Protein AF-A0A6G0ZLE0-F1 (afdb_monomer_lite)

Radius of gyration: 24.3 Å; chains: 1; bounding box: 50×51×72 Å

Foldseek 3Di:
DDPPPPPPPDPVVVVVVVVVVVLVVQLVVLVVVLVVCCVPVNPVPCDPVSVCSNCVSVCCVVQNDCVRVPCVVVPCCVVVLVVQDPDPPPSVCSVVVD

Organism: Aphis craccivora (NCBI:txid307492)

Structure (mmCIF, N/CA/C/O backbone):
data_AF-A0A6G0ZLE0-F1
#
_entry.id   AF-A0A6G0ZLE0-F1
#
loop_
_atom_site.group_PDB
_atom_site.id
_atom_site.type_symbol
_atom_site.label_atom_id
_atom_site.label_alt_id
_atom_site.label_comp_id
_atom_site.label_asym_id
_atom_site.label_entity_id
_atom_site.label_seq_id
_atom_site.pdbx_PDB_ins_code
_atom_site.Cartn_x
_atom_site.Cartn_y
_atom_site.Cartn_z
_atom_site.occupancy
_atom_site.B_iso_or_equiv
_atom_site.auth_seq_id
_atom_site.auth_comp_id
_atom_site.auth_asym_id
_atom_site.auth_atom_id
_atom_site.pdbx_PDB_model_num
ATOM 1 N N . MET A 1 1 ? 25.890 34.141 -44.422 1.00 38.00 1 MET A N 1
ATOM 2 C CA . MET A 1 1 ? 25.886 34.136 -42.943 1.00 38.00 1 MET A CA 1
ATOM 3 C C . MET A 1 1 ? 24.625 33.412 -42.491 1.00 38.00 1 MET A C 1
ATOM 5 O O . MET A 1 1 ? 23.539 33.974 -42.566 1.00 38.00 1 MET A O 1
ATOM 9 N N . ILE A 1 2 ? 24.747 32.115 -42.207 1.00 33.38 2 ILE A N 1
ATOM 10 C CA . ILE A 1 2 ? 23.616 31.214 -41.949 1.00 33.38 2 ILE A CA 1
ATOM 11 C C . ILE A 1 2 ? 23.009 31.587 -40.592 1.00 33.38 2 ILE A C 1
ATOM 13 O O . ILE A 1 2 ? 23.664 31.449 -39.563 1.00 33.38 2 ILE A O 1
ATOM 17 N N . LYS A 1 3 ? 21.767 32.083 -40.591 1.00 43.00 3 LYS A N 1
ATOM 18 C CA . LYS A 1 3 ? 20.951 32.171 -39.376 1.00 43.00 3 LYS A CA 1
ATOM 19 C C . LYS A 1 3 ? 20.511 30.754 -39.029 1.00 43.00 3 LYS A C 1
ATOM 21 O O . LYS A 1 3 ? 19.545 30.256 -39.596 1.00 43.00 3 LYS A O 1
ATOM 26 N N . ILE A 1 4 ? 21.232 30.112 -38.119 1.00 47.66 4 ILE A N 1
ATOM 27 C CA . ILE A 1 4 ? 20.731 28.923 -37.437 1.00 47.66 4 ILE A CA 1
ATOM 28 C C . ILE A 1 4 ? 19.589 29.417 -36.544 1.00 47.66 4 ILE A C 1
ATOM 30 O O . ILE A 1 4 ? 19.820 30.028 -35.502 1.00 47.66 4 ILE A O 1
ATOM 34 N N . LYS A 1 5 ? 18.345 29.234 -36.995 1.00 48.81 5 LYS A N 1
ATOM 35 C CA . LYS A 1 5 ? 17.209 29.193 -36.076 1.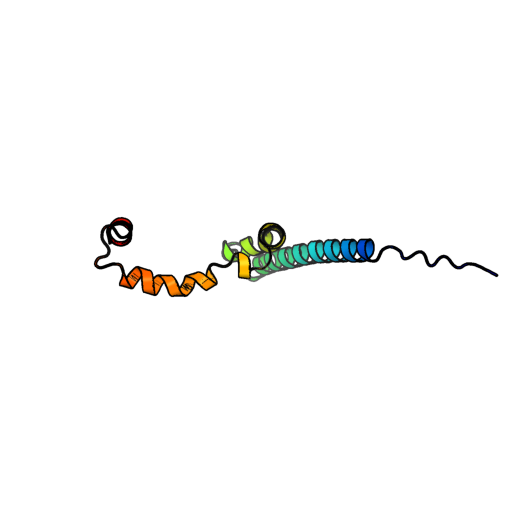00 48.81 5 LYS A CA 1
ATOM 36 C C . LYS A 1 5 ? 17.409 27.923 -35.260 1.00 48.81 5 LYS A C 1
ATOM 38 O O . LYS A 1 5 ? 17.203 26.826 -35.765 1.00 48.81 5 LYS A O 1
ATOM 43 N N . ASN A 1 6 ? 17.909 28.085 -34.040 1.00 48.19 6 ASN A N 1
ATOM 44 C CA . ASN A 1 6 ? 17.802 27.059 -33.018 1.00 48.19 6 ASN A CA 1
ATOM 45 C C . ASN A 1 6 ? 16.311 26.898 -32.735 1.00 48.19 6 ASN A C 1
ATOM 47 O O . ASN A 1 6 ? 15.745 27.634 -31.927 1.00 48.19 6 ASN A O 1
ATOM 51 N N . ASP A 1 7 ? 15.676 25.984 -33.463 1.00 50.69 7 ASP A N 1
ATOM 52 C CA . ASP A 1 7 ? 14.371 25.465 -33.104 1.00 50.69 7 ASP A CA 1
ATOM 53 C C . ASP A 1 7 ? 14.561 24.721 -31.785 1.00 50.69 7 ASP A C 1
ATOM 55 O O . ASP A 1 7 ? 14.987 23.567 -31.723 1.00 50.69 7 ASP A O 1
ATOM 59 N N . ILE A 1 8 ? 14.299 25.448 -30.704 1.00 51.53 8 ILE A N 1
ATOM 60 C CA . ILE A 1 8 ? 13.939 24.884 -29.418 1.00 51.53 8 ILE A CA 1
ATOM 61 C C . ILE A 1 8 ? 12.707 24.027 -29.724 1.00 51.53 8 ILE A C 1
ATOM 63 O O . ILE A 1 8 ? 11.588 24.531 -29.797 1.00 51.53 8 ILE A O 1
ATOM 67 N N . LEU A 1 9 ? 12.913 22.733 -29.973 1.00 55.84 9 LEU A N 1
ATOM 68 C CA . LEU A 1 9 ? 11.899 21.722 -29.704 1.00 55.84 9 LEU A CA 1
ATOM 69 C C . LEU A 1 9 ? 11.483 21.972 -28.256 1.00 55.84 9 LEU A C 1
ATOM 71 O O . LEU A 1 9 ? 12.254 21.705 -27.337 1.00 55.84 9 LEU A O 1
ATOM 75 N N . SER A 1 10 ? 10.342 22.654 -28.118 1.00 59.72 10 SER A N 1
ATOM 76 C CA . SER A 1 10 ? 9.873 23.304 -26.900 1.00 59.72 10 SER A CA 1
ATOM 77 C C . SER A 1 10 ? 10.118 22.405 -25.696 1.00 59.72 10 SER A C 1
ATOM 79 O O . SER A 1 10 ? 9.666 21.258 -25.680 1.00 59.72 10 SER A O 1
ATOM 81 N N . THR A 1 11 ? 10.849 22.912 -24.706 1.00 66.38 11 THR A N 1
ATOM 82 C CA . THR A 1 11 ? 11.128 22.231 -23.434 1.00 66.38 11 THR A CA 1
ATOM 83 C C . THR A 1 11 ? 9.866 21.623 -22.825 1.00 66.38 11 THR A C 1
ATOM 85 O O . THR A 1 11 ? 9.922 20.538 -22.255 1.00 66.38 11 THR A O 1
ATOM 88 N N . ASP A 1 12 ? 8.718 22.258 -23.049 1.00 73.38 12 ASP A N 1
ATOM 89 C CA . ASP A 1 12 ? 7.404 21.827 -22.575 1.00 73.38 12 ASP A CA 1
ATOM 90 C C . ASP A 1 12 ? 6.957 20.495 -23.199 1.00 73.38 12 ASP A C 1
ATOM 92 O O . ASP A 1 12 ? 6.397 19.642 -22.517 1.00 73.38 12 ASP A O 1
ATOM 96 N N . CYS A 1 13 ? 7.263 20.263 -24.479 1.00 72.50 13 CYS A N 1
ATOM 97 C CA . CYS A 1 13 ? 6.924 19.017 -25.171 1.00 72.50 13 CYS A CA 1
ATOM 98 C C . CYS A 1 13 ? 7.749 17.837 -24.630 1.00 72.50 13 CYS A C 1
ATOM 100 O O . CYS A 1 13 ? 7.224 16.743 -24.416 1.00 72.50 13 CYS A O 1
ATOM 102 N N . LEU A 1 14 ? 9.036 18.068 -24.346 1.00 75.31 14 LEU A N 1
ATOM 103 C CA . LEU A 1 14 ? 9.913 17.067 -23.728 1.00 75.31 14 LEU A CA 1
ATOM 104 C C . LEU A 1 14 ? 9.498 16.759 -22.282 1.00 75.31 14 LEU A C 1
ATOM 106 O O . LEU A 1 14 ? 9.506 15.592 -21.884 1.00 75.31 14 LEU A O 1
ATOM 110 N N . ILE A 1 15 ? 9.092 17.774 -21.513 1.00 78.44 15 ILE A N 1
ATOM 111 C CA . ILE A 1 15 ? 8.557 17.601 -20.153 1.00 78.44 15 ILE A CA 1
ATOM 112 C C . ILE A 1 15 ? 7.274 16.765 -20.195 1.00 78.44 15 ILE A C 1
ATOM 114 O O . ILE A 1 15 ? 7.180 15.758 -19.494 1.00 78.44 15 ILE A O 1
ATOM 118 N N . GLN A 1 16 ? 6.342 17.097 -21.089 1.00 79.00 16 GLN A N 1
ATOM 119 C CA . GLN A 1 16 ? 5.079 16.374 -21.230 1.00 79.00 16 GLN A CA 1
ATOM 120 C C . GLN A 1 16 ? 5.290 14.903 -21.626 1.00 79.00 16 GLN A C 1
ATOM 122 O O . GLN A 1 16 ? 4.655 14.012 -21.062 1.00 79.00 16 GLN A O 1
ATOM 127 N N . TYR A 1 17 ? 6.220 14.618 -22.545 1.00 81.25 17 TYR A N 1
ATOM 128 C CA . TYR A 1 17 ? 6.599 13.240 -22.886 1.00 81.25 17 TYR A CA 1
ATOM 129 C C . TYR A 1 17 ? 7.191 12.482 -21.695 1.00 81.25 17 TYR A C 1
ATOM 131 O O . TYR A 1 17 ? 6.917 11.292 -21.515 1.00 81.25 17 TYR A O 1
ATOM 139 N N . THR A 1 18 ? 7.990 13.168 -20.880 1.00 81.94 18 THR A N 1
ATOM 140 C CA . THR A 1 18 ? 8.633 12.581 -19.701 1.00 81.94 18 THR A CA 1
ATOM 141 C C . THR A 1 18 ? 7.598 12.224 -18.635 1.00 81.94 18 THR A C 1
ATOM 143 O O . THR A 1 18 ? 7.621 11.107 -18.120 1.00 81.94 18 THR A O 1
ATOM 146 N N . GLU A 1 19 ? 6.638 13.108 -18.358 1.00 83.44 19 GLU A N 1
ATOM 147 C CA . GLU A 1 19 ? 5.532 12.830 -17.430 1.00 83.44 19 GLU A CA 1
ATOM 148 C C . GLU A 1 19 ? 4.683 11.642 -17.898 1.00 83.44 19 GLU A C 1
ATOM 150 O O . GLU A 1 19 ? 4.395 10.726 -17.124 1.00 83.44 19 GLU A O 1
ATOM 155 N N . LEU A 1 20 ? 4.343 11.597 -19.190 1.00 83.44 20 LEU A N 1
ATOM 156 C CA . LEU A 1 20 ? 3.548 10.512 -19.769 1.00 83.44 20 LEU A CA 1
ATOM 157 C C . LEU A 1 20 ? 4.278 9.162 -19.694 1.00 83.44 20 LEU A C 1
ATOM 159 O O . LEU A 1 20 ? 3.667 8.134 -19.383 1.00 83.44 20 LEU A O 1
ATOM 163 N N . TYR A 1 21 ? 5.593 9.168 -19.930 1.00 85.38 21 TYR A N 1
ATOM 164 C CA . TYR A 1 21 ? 6.446 7.989 -19.802 1.00 85.38 21 TYR A CA 1
ATOM 165 C C . TYR A 1 21 ? 6.525 7.499 -18.352 1.00 85.38 21 TYR A C 1
ATOM 167 O O . TYR A 1 21 ? 6.326 6.308 -18.096 1.00 85.38 21 TYR A O 1
ATOM 175 N N . ILE A 1 22 ? 6.757 8.409 -17.401 1.00 84.69 22 ILE A N 1
ATOM 176 C CA . ILE A 1 22 ? 6.828 8.091 -15.970 1.00 84.69 22 ILE A CA 1
ATOM 177 C C . ILE A 1 22 ? 5.502 7.493 -15.487 1.00 84.69 22 ILE A C 1
ATOM 179 O O . ILE A 1 22 ? 5.511 6.449 -14.833 1.00 84.69 22 ILE A O 1
ATOM 183 N N . ASN A 1 23 ? 4.368 8.083 -15.866 1.00 85.06 23 ASN A N 1
ATOM 184 C CA . ASN A 1 23 ? 3.042 7.593 -15.486 1.00 85.06 23 ASN A CA 1
ATOM 185 C C . ASN A 1 23 ? 2.775 6.174 -16.011 1.00 85.06 23 ASN A C 1
ATOM 187 O O . ASN A 1 23 ? 2.324 5.297 -15.268 1.00 85.06 23 ASN A O 1
ATOM 191 N N . CYS A 1 24 ? 3.105 5.915 -17.279 1.00 85.94 24 CYS A N 1
ATOM 192 C CA . CYS A 1 24 ? 2.988 4.578 -17.861 1.00 85.94 24 CYS A CA 1
ATOM 193 C C . CYS A 1 24 ? 3.896 3.560 -17.157 1.00 85.94 24 CYS A C 1
ATOM 195 O O . CYS A 1 24 ? 3.490 2.416 -16.933 1.00 85.94 24 CYS A O 1
ATOM 197 N N . LEU A 1 25 ? 5.125 3.960 -16.823 1.00 89.56 25 LEU A N 1
ATOM 198 C CA . LEU A 1 25 ? 6.103 3.094 -16.176 1.00 89.56 25 LEU A CA 1
ATOM 199 C C . LEU A 1 25 ? 5.682 2.729 -14.747 1.00 89.56 25 LEU A C 1
ATOM 201 O O . LEU A 1 25 ? 5.728 1.552 -14.390 1.00 89.56 25 LEU A O 1
ATOM 205 N N . GLN A 1 26 ? 5.230 3.706 -13.956 1.00 89.62 26 GLN A N 1
ATOM 206 C CA . GLN A 1 26 ? 4.760 3.477 -12.585 1.00 89.62 26 GLN A CA 1
ATOM 207 C C . GLN A 1 26 ? 3.611 2.467 -12.548 1.00 89.62 26 GLN A C 1
ATOM 209 O O . GLN A 1 26 ? 3.662 1.506 -11.780 1.00 89.62 26 GLN A O 1
ATOM 214 N N . LYS A 1 27 ? 2.613 2.632 -13.425 1.00 91.50 27 LYS A N 1
ATOM 215 C CA . LYS A 1 27 ? 1.475 1.709 -13.511 1.00 91.50 27 LYS A CA 1
ATOM 216 C C . LYS A 1 27 ? 1.923 0.277 -13.817 1.00 91.50 27 LYS A C 1
ATOM 218 O O . LYS A 1 27 ? 1.548 -0.647 -13.100 1.00 91.50 27 LYS A O 1
ATOM 223 N N . LYS A 1 28 ? 2.780 0.099 -14.827 1.00 93.75 28 LYS A N 1
ATOM 224 C CA . LYS A 1 28 ? 3.310 -1.223 -15.201 1.00 93.75 28 LYS A CA 1
ATOM 225 C C . LYS A 1 28 ? 4.118 -1.870 -14.078 1.00 93.75 28 LYS A C 1
ATOM 227 O O . LYS A 1 28 ? 4.053 -3.084 -13.900 1.00 93.75 28 LYS A O 1
ATOM 232 N N . LEU A 1 29 ? 4.879 -1.079 -13.322 1.00 95.56 29 LEU A N 1
ATOM 233 C CA . LEU A 1 29 ? 5.672 -1.582 -12.201 1.00 95.56 29 LEU A CA 1
ATOM 234 C C . LEU A 1 29 ? 4.776 -2.096 -11.065 1.00 95.56 29 LEU A C 1
ATOM 236 O O . LEU A 1 29 ? 5.040 -3.161 -10.509 1.00 95.56 29 LEU A O 1
ATOM 240 N N . LEU A 1 30 ? 3.703 -1.367 -10.753 1.00 95.62 30 LEU A N 1
ATOM 241 C CA . LEU A 1 30 ? 2.727 -1.754 -9.731 1.00 95.62 30 LEU A CA 1
ATOM 242 C C . LEU A 1 30 ? 1.927 -2.993 -10.152 1.00 95.62 30 LEU A C 1
ATOM 244 O O . LEU A 1 30 ? 1.766 -3.915 -9.355 1.00 95.62 30 LEU A O 1
ATOM 248 N N . GLU A 1 31 ? 1.500 -3.063 -11.414 1.00 95.94 31 GLU A N 1
ATOM 249 C CA . GLU A 1 31 ? 0.873 -4.262 -11.986 1.00 95.94 31 GLU A CA 1
ATOM 250 C C . GLU A 1 31 ? 1.802 -5.476 -11.873 1.00 95.94 31 GLU A C 1
ATOM 252 O O . GLU A 1 31 ? 1.403 -6.525 -11.363 1.00 95.94 31 GLU A O 1
ATOM 257 N N . TYR A 1 32 ? 3.068 -5.320 -12.268 1.00 97.12 32 TYR A N 1
ATOM 258 C CA . TYR A 1 32 ? 4.066 -6.379 -12.156 1.00 97.12 32 TYR A CA 1
ATOM 259 C C . TYR A 1 32 ? 4.284 -6.825 -10.705 1.00 97.12 32 TYR A C 1
ATOM 261 O O . TYR A 1 32 ? 4.379 -8.028 -10.440 1.00 97.12 32 TYR A O 1
ATOM 269 N N . PHE A 1 33 ? 4.329 -5.884 -9.758 1.00 96.62 33 PHE A N 1
ATOM 270 C CA . PHE A 1 33 ? 4.439 -6.191 -8.335 1.00 96.62 33 PHE A CA 1
ATOM 271 C C . PHE A 1 33 ? 3.254 -7.033 -7.851 1.00 96.62 33 PHE A C 1
ATOM 273 O O . PHE A 1 33 ? 3.472 -8.092 -7.266 1.00 96.62 33 PHE A O 1
ATOM 280 N N . VAL A 1 34 ? 2.017 -6.617 -8.139 1.00 96.62 34 VAL A N 1
ATOM 281 C CA . VAL A 1 34 ? 0.808 -7.337 -7.704 1.00 96.62 34 VAL A CA 1
ATOM 282 C C . VAL A 1 34 ? 0.741 -8.731 -8.330 1.00 96.62 34 VAL A C 1
ATOM 284 O O . VAL A 1 34 ? 0.487 -9.704 -7.623 1.00 96.62 34 VAL A O 1
ATOM 287 N N . MET A 1 35 ? 1.052 -8.860 -9.623 1.00 96.88 35 MET A N 1
ATOM 288 C CA . MET A 1 35 ? 1.109 -10.162 -10.301 1.00 96.88 35 MET A CA 1
ATOM 289 C C . MET A 1 35 ? 2.190 -11.080 -9.721 1.00 96.88 35 MET A C 1
ATOM 291 O O . MET A 1 35 ? 2.015 -12.295 -9.654 1.00 96.88 35 MET A O 1
ATOM 295 N N . THR A 1 36 ? 3.332 -10.520 -9.328 1.00 97.69 36 THR A N 1
ATOM 296 C CA . THR A 1 36 ? 4.424 -11.292 -8.723 1.00 97.69 36 THR A CA 1
ATOM 297 C C . THR A 1 36 ? 4.075 -11.701 -7.295 1.00 97.69 36 THR A C 1
ATOM 299 O O . THR A 1 36 ? 4.313 -12.843 -6.910 1.00 97.69 36 THR A O 1
ATOM 302 N N . PHE A 1 37 ? 3.456 -10.803 -6.530 1.00 97.56 37 PHE A N 1
ATOM 303 C CA . PHE A 1 37 ? 2.959 -11.081 -5.188 1.00 97.56 37 PHE A CA 1
ATOM 304 C C . PHE A 1 37 ? 1.934 -12.221 -5.205 1.00 97.56 37 PHE A C 1
ATOM 306 O O . PHE A 1 37 ? 2.066 -13.169 -4.434 1.00 97.56 37 PHE A O 1
ATOM 313 N N . ASP A 1 38 ? 0.970 -12.170 -6.126 1.00 96.88 38 ASP A N 1
ATOM 314 C CA . ASP A 1 38 ? -0.033 -13.221 -6.329 1.00 96.88 38 ASP A CA 1
ATOM 315 C C . ASP A 1 38 ? 0.612 -14.588 -6.613 1.00 96.88 38 ASP A C 1
ATOM 317 O O . ASP A 1 38 ? 0.262 -15.591 -5.998 1.00 96.88 38 ASP A O 1
ATOM 321 N N . LYS A 1 39 ? 1.641 -14.630 -7.469 1.00 97.38 39 LYS A N 1
ATOM 322 C CA . LYS A 1 39 ? 2.363 -15.874 -7.785 1.00 97.38 39 LYS A CA 1
ATOM 323 C C . LYS A 1 39 ? 3.145 -16.452 -6.605 1.00 97.38 39 LYS A C 1
ATOM 325 O O . LYS A 1 39 ? 3.245 -17.670 -6.497 1.00 97.38 39 LYS A O 1
ATOM 330 N N . ILE A 1 40 ? 3.742 -15.605 -5.766 1.00 98.00 40 ILE A N 1
ATOM 331 C CA . ILE A 1 40 ? 4.611 -16.044 -4.661 1.00 98.00 40 ILE A CA 1
ATOM 332 C C . ILE A 1 40 ? 3.787 -16.420 -3.429 1.00 98.00 40 ILE A C 1
ATOM 334 O O . ILE A 1 40 ? 4.064 -17.428 -2.782 1.00 98.00 40 ILE A O 1
ATOM 338 N N . TYR A 1 41 ? 2.786 -15.606 -3.097 1.00 96.50 41 TYR A N 1
ATOM 339 C CA . TYR A 1 41 ? 2.026 -15.724 -1.853 1.00 96.50 41 TYR A CA 1
ATOM 340 C C . TYR A 1 41 ? 0.631 -16.322 -2.055 1.00 96.50 41 TYR A C 1
ATOM 342 O O . TYR A 1 41 ? 0.001 -16.711 -1.076 1.00 96.50 41 TYR A O 1
ATOM 350 N N . GLY A 1 42 ? 0.158 -16.437 -3.295 1.00 95.06 42 GLY A N 1
ATOM 351 C CA . GLY A 1 42 ? -1.174 -16.922 -3.634 1.00 95.06 42 GLY A CA 1
ATOM 352 C C . GLY A 1 42 ? -2.244 -15.831 -3.576 1.00 95.06 42 GLY A C 1
ATOM 353 O O . GLY A 1 42 ? -2.190 -14.904 -2.765 1.00 95.06 42 GLY A O 1
ATOM 354 N N . SER A 1 43 ? -3.274 -15.995 -4.402 1.00 92.81 43 SER A N 1
ATOM 355 C CA . SER A 1 43 ? -4.369 -15.028 -4.565 1.00 92.81 43 SER A CA 1
ATOM 356 C C . SER A 1 43 ? -5.154 -14.747 -3.291 1.00 92.81 43 SER A C 1
ATOM 358 O O . SER A 1 43 ? -5.634 -13.636 -3.089 1.00 92.81 43 SER A O 1
ATOM 360 N N . PHE A 1 44 ? -5.224 -15.715 -2.378 1.00 93.94 44 PHE A N 1
ATOM 361 C CA . PHE A 1 44 ? -5.857 -15.550 -1.069 1.00 93.94 44 PHE A CA 1
ATOM 362 C C . PHE A 1 44 ? -5.141 -14.523 -0.173 1.00 93.94 44 PHE A C 1
ATOM 364 O O . PHE A 1 44 ? -5.763 -13.971 0.732 1.00 93.94 44 PHE A O 1
ATOM 371 N N . ASN A 1 45 ? -3.860 -14.237 -0.433 1.00 93.62 45 ASN A N 1
ATOM 372 C CA . ASN A 1 45 ? -3.091 -13.206 0.265 1.00 93.62 45 ASN A CA 1
ATOM 373 C C . ASN A 1 45 ? -3.144 -11.838 -0.436 1.00 93.62 45 ASN A C 1
ATOM 375 O O . ASN A 1 45 ? -2.664 -10.846 0.126 1.00 93.62 45 ASN A O 1
ATOM 379 N N . VAL A 1 46 ? -3.744 -11.745 -1.630 1.00 95.12 46 VAL A N 1
ATOM 380 C CA . VAL A 1 46 ? -3.985 -10.476 -2.335 1.00 95.12 46 VAL A CA 1
ATOM 381 C C . VAL A 1 46 ? -5.156 -9.759 -1.663 1.00 95.12 46 VAL A C 1
ATOM 383 O O . VAL A 1 46 ? -6.284 -9.706 -2.148 1.00 95.12 46 VAL A O 1
ATOM 386 N N . SER A 1 47 ? -4.879 -9.223 -0.478 1.00 95.50 47 SER A N 1
ATOM 387 C CA . SER A 1 47 ? -5.827 -8.410 0.274 1.00 95.50 47 SER A CA 1
ATOM 388 C C . SER A 1 47 ? -6.112 -7.083 -0.436 1.00 95.50 47 SER A C 1
ATOM 390 O O . SER A 1 47 ? -5.404 -6.674 -1.360 1.00 95.50 47 SER A O 1
ATOM 392 N N . HIS A 1 48 ? -7.118 -6.359 0.057 1.00 93.56 48 HIS A N 1
ATOM 393 C CA . HIS A 1 48 ? -7.461 -5.026 -0.436 1.00 93.56 48 HIS A CA 1
ATOM 394 C C . HIS A 1 48 ? -6.255 -4.071 -0.464 1.00 93.56 48 HIS A C 1
ATOM 396 O O .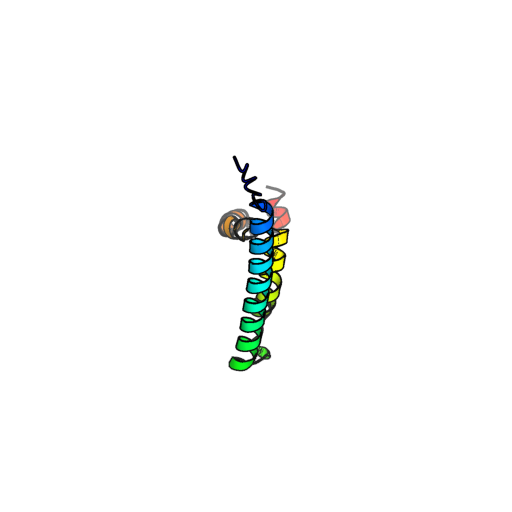 HIS A 1 48 ? -6.116 -3.296 -1.402 1.00 93.56 48 HIS A O 1
ATOM 402 N N . ASN A 1 49 ? -5.336 -4.184 0.502 1.00 92.19 49 ASN A N 1
ATOM 403 C CA . ASN A 1 49 ? -4.135 -3.348 0.561 1.00 92.19 49 ASN A CA 1
ATOM 404 C C . ASN A 1 49 ? -3.190 -3.590 -0.624 1.00 92.19 49 ASN A C 1
ATOM 406 O O . ASN A 1 49 ? -2.572 -2.651 -1.112 1.00 92.19 49 ASN A O 1
ATOM 410 N N . ILE A 1 50 ? -3.082 -4.838 -1.092 1.00 95.94 50 ILE A N 1
ATOM 411 C CA . ILE A 1 50 ? -2.242 -5.194 -2.242 1.00 95.94 50 ILE A CA 1
ATOM 412 C C . ILE A 1 50 ? -2.927 -4.774 -3.539 1.00 95.94 50 ILE A C 1
ATOM 414 O O . ILE A 1 50 ? -2.293 -4.172 -4.400 1.00 95.94 50 ILE A O 1
ATOM 418 N N . HIS A 1 51 ? -4.231 -5.032 -3.662 1.00 94.12 51 HIS A N 1
ATOM 419 C CA . HIS A 1 51 ? -4.997 -4.617 -4.836 1.00 94.12 51 HIS A CA 1
ATOM 420 C C . HIS A 1 51 ? -5.043 -3.088 -4.986 1.00 94.12 51 HIS A C 1
ATOM 422 O O . HIS A 1 51 ? -4.910 -2.571 -6.092 1.00 94.12 51 HIS A O 1
ATOM 428 N N . GLY A 1 52 ? -5.143 -2.361 -3.869 1.00 93.12 52 GLY A N 1
ATOM 429 C CA . GLY A 1 52 ? -5.156 -0.898 -3.826 1.00 93.12 52 GLY A CA 1
ATOM 430 C C . GLY A 1 52 ? -3.929 -0.244 -4.466 1.00 93.12 52 GLY A C 1
ATOM 431 O O . GLY A 1 52 ? -4.031 0.858 -5.000 1.00 93.12 52 GLY A O 1
ATOM 432 N N . LEU A 1 53 ? -2.787 -0.940 -4.516 1.00 93.75 53 LEU A N 1
ATOM 433 C CA . LEU A 1 53 ? -1.582 -0.444 -5.188 1.00 93.75 53 LEU A CA 1
ATOM 434 C C . LEU A 1 53 ? -1.795 -0.196 -6.688 1.00 93.75 53 LEU A C 1
ATOM 436 O O . LEU A 1 53 ? -1.132 0.670 -7.249 1.00 93.75 53 LEU A O 1
ATOM 440 N N . LEU A 1 54 ? -2.739 -0.889 -7.334 1.00 94.06 54 LEU A N 1
ATOM 441 C CA . LEU A 1 54 ? -3.078 -0.661 -8.746 1.00 94.06 54 LEU A CA 1
ATOM 442 C C . LEU A 1 54 ? -3.735 0.706 -8.988 1.00 94.06 54 LEU A C 1
ATOM 444 O O . LEU A 1 54 ? -3.677 1.226 -10.103 1.00 94.06 54 LEU A O 1
ATOM 448 N N . HIS A 1 55 ? -4.345 1.289 -7.955 1.00 91.38 55 HIS A N 1
ATOM 449 C CA . HIS A 1 55 ? -5.066 2.560 -8.028 1.00 91.38 55 HIS A CA 1
ATOM 450 C C . HIS A 1 55 ? -4.224 3.755 -7.569 1.00 91.38 55 HIS A C 1
ATOM 452 O O . HIS A 1 55 ? -4.530 4.889 -7.924 1.00 91.38 55 HIS A O 1
ATOM 458 N N . ILE A 1 56 ? -3.108 3.526 -6.870 1.00 90.12 56 ILE A N 1
ATOM 459 C CA . ILE A 1 56 ? -2.318 4.610 -6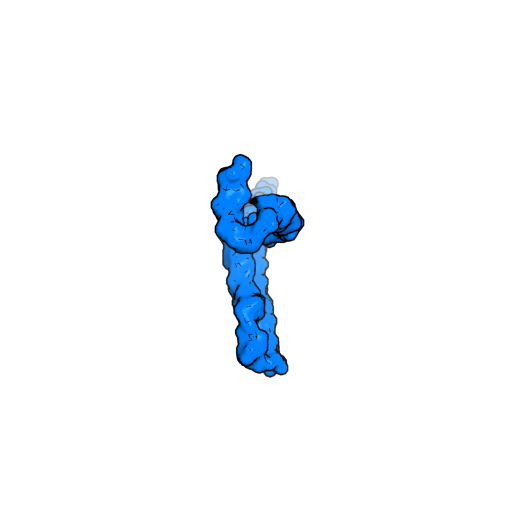.266 1.00 90.12 56 ILE A CA 1
ATOM 460 C C . ILE A 1 56 ? -1.794 5.621 -7.302 1.00 90.12 56 ILE A C 1
ATOM 462 O O . ILE A 1 56 ? -1.712 6.814 -7.026 1.00 90.12 56 ILE A O 1
ATOM 466 N N . ALA A 1 57 ? -1.486 5.163 -8.521 1.00 88.75 57 ALA A N 1
ATOM 467 C CA . ALA A 1 57 ? -1.036 6.029 -9.609 1.00 88.75 57 ALA A CA 1
ATOM 468 C C . ALA A 1 57 ? -2.170 6.919 -10.148 1.00 88.75 57 ALA A C 1
ATOM 470 O O . ALA A 1 57 ? -1.944 8.083 -10.470 1.00 88.75 57 ALA A O 1
ATOM 471 N N . SER A 1 58 ? -3.402 6.399 -10.237 1.00 89.00 58 SER A N 1
ATOM 472 C CA . SER A 1 58 ? -4.568 7.226 -10.575 1.00 89.00 58 SER A CA 1
ATOM 473 C C . SER A 1 58 ? -4.926 8.184 -9.444 1.00 89.00 58 SER A C 1
ATOM 475 O O . SER A 1 58 ? -5.252 9.338 -9.715 1.00 89.00 58 SER A O 1
ATOM 477 N N . ASP A 1 59 ? -4.797 7.738 -8.196 1.00 89.94 59 ASP A N 1
ATOM 478 C CA . ASP A 1 59 ? -5.093 8.552 -7.021 1.00 89.94 59 ASP A CA 1
ATOM 479 C C . ASP A 1 59 ? -4.116 9.723 -6.904 1.00 89.94 59 ASP A C 1
ATOM 481 O O . ASP A 1 59 ? -4.542 10.841 -6.638 1.00 89.94 59 ASP A O 1
ATOM 485 N N . TYR A 1 60 ? -2.829 9.517 -7.201 1.00 88.19 60 TYR A N 1
ATOM 486 C CA . TYR A 1 60 ? -1.849 10.604 -7.250 1.00 88.19 60 TYR A CA 1
ATOM 487 C C . TYR A 1 60 ? -2.217 11.674 -8.288 1.00 88.19 60 TYR A C 1
ATOM 489 O O . TYR A 1 60 ? -2.122 12.867 -8.014 1.00 88.19 60 TYR A O 1
ATOM 497 N N . ASN A 1 61 ? -2.695 11.267 -9.468 1.00 87.62 61 ASN A N 1
ATOM 498 C CA . ASN A 1 61 ? -3.124 12.214 -10.501 1.00 87.62 61 ASN A CA 1
ATOM 499 C C . A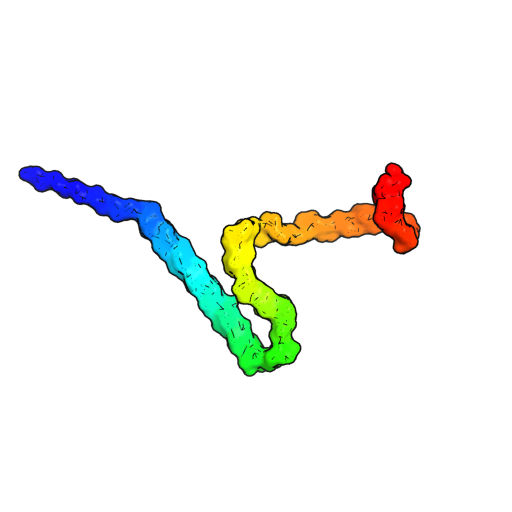SN A 1 61 ? -4.381 13.002 -10.100 1.00 87.62 61 ASN A C 1
ATOM 501 O O . ASN A 1 61 ? -4.584 14.112 -10.586 1.00 87.62 61 ASN A O 1
ATOM 505 N N . HIS A 1 62 ? -5.235 12.433 -9.246 1.00 90.00 62 HIS A N 1
ATOM 506 C CA . HIS A 1 62 ? -6.489 13.060 -8.832 1.00 90.00 62 HIS A CA 1
ATOM 507 C C . HIS A 1 62 ? -6.346 13.909 -7.560 1.00 90.00 62 HIS A C 1
ATOM 509 O O . HIS A 1 62 ? -6.904 15.001 -7.483 1.00 90.00 62 HIS A O 1
ATOM 515 N N . TYR A 1 63 ? -5.606 13.415 -6.567 1.00 90.00 63 TYR A N 1
ATOM 516 C CA . TYR A 1 63 ? -5.485 14.014 -5.234 1.00 90.00 63 TYR A CA 1
ATOM 517 C C . TYR A 1 63 ? -4.116 14.645 -4.963 1.00 90.00 63 TYR A C 1
ATOM 519 O O . TYR A 1 63 ? -3.946 15.283 -3.928 1.00 90.00 63 TYR A O 1
ATOM 527 N N . GLY A 1 64 ? -3.148 14.468 -5.863 1.00 88.56 64 GLY A N 1
ATOM 528 C CA . GLY A 1 64 ? -1.776 14.913 -5.665 1.00 88.56 64 GLY A CA 1
ATOM 529 C C . GLY A 1 64 ? -0.964 13.976 -4.758 1.00 88.56 64 GLY A C 1
ATOM 530 O O . GLY A 1 64 ? -1.283 12.793 -4.608 1.00 88.56 64 GLY A O 1
ATOM 531 N N . PRO A 1 65 ? 0.126 14.480 -4.155 1.00 88.69 65 PRO A N 1
ATOM 532 C CA . PRO A 1 65 ? 0.968 13.714 -3.241 1.00 88.69 65 PRO A CA 1
ATOM 533 C C . PRO A 1 65 ? 0.187 13.089 -2.084 1.00 88.69 65 PRO A C 1
ATOM 535 O O . PRO A 1 65 ? -0.764 13.678 -1.578 1.00 88.69 65 PRO A O 1
ATOM 538 N N . LEU A 1 66 ? 0.660 11.938 -1.589 1.00 85.94 66 LEU A N 1
ATOM 539 C CA . LEU A 1 66 ? 0.053 11.240 -0.447 1.00 85.94 66 LEU A CA 1
ATOM 540 C C . LEU A 1 66 ? -0.132 12.139 0.778 1.00 85.94 66 LEU A C 1
ATOM 542 O O . LEU A 1 66 ? -1.098 11.975 1.513 1.00 85.94 66 LEU A O 1
ATOM 546 N N . ASP A 1 67 ? 0.745 13.116 0.985 1.00 86.44 67 ASP A N 1
ATOM 547 C CA . ASP A 1 67 ? 0.622 14.067 2.089 1.00 86.44 67 ASP A CA 1
ATOM 548 C C . ASP A 1 67 ? -0.701 14.851 2.052 1.00 86.44 67 ASP A C 1
ATOM 550 O O . ASP A 1 67 ? -1.234 15.192 3.106 1.00 86.44 67 ASP A O 1
ATOM 554 N N . GLN A 1 68 ? -1.262 15.085 0.861 1.00 87.31 68 GLN A N 1
ATOM 555 C CA . GLN A 1 68 ? -2.519 15.815 0.670 1.00 87.31 68 GLN A CA 1
ATOM 556 C C . GLN A 1 68 ? -3.761 14.945 0.897 1.00 87.31 68 GLN A C 1
ATOM 558 O O . GLN A 1 68 ? -4.807 15.470 1.276 1.00 87.31 68 GLN A O 1
ATOM 563 N N . CYS A 1 69 ? -3.662 13.628 0.700 1.00 85.31 69 CYS A N 1
ATOM 564 C CA . CYS A 1 69 ? -4.789 12.700 0.845 1.00 85.31 69 CYS A CA 1
ATOM 565 C C . CYS A 1 69 ? -4.667 11.745 2.043 1.00 85.31 69 CYS A C 1
ATOM 567 O O . CYS A 1 69 ? -5.600 11.000 2.344 1.00 85.31 69 CYS A O 1
ATOM 569 N N . SER A 1 70 ? -3.543 11.761 2.761 1.00 86.69 70 SER A N 1
ATOM 570 C CA . SER A 1 70 ? -3.335 10.892 3.915 1.00 86.69 70 SER A CA 1
ATOM 571 C C . SER A 1 70 ? -4.119 11.368 5.136 1.00 86.69 70 SER A C 1
ATOM 573 O O . SER A 1 70 ? -4.183 12.551 5.464 1.00 86.69 70 SER A O 1
ATOM 575 N N . CYS A 1 71 ? -4.634 10.415 5.913 1.00 86.88 71 CYS A N 1
ATOM 576 C CA . CYS A 1 71 ? -5.186 10.707 7.236 1.00 86.88 71 CYS A CA 1
ATOM 577 C C . CYS A 1 71 ? -4.103 10.857 8.320 1.00 86.88 71 CYS A C 1
ATOM 579 O O . CYS A 1 71 ? -4.423 10.887 9.51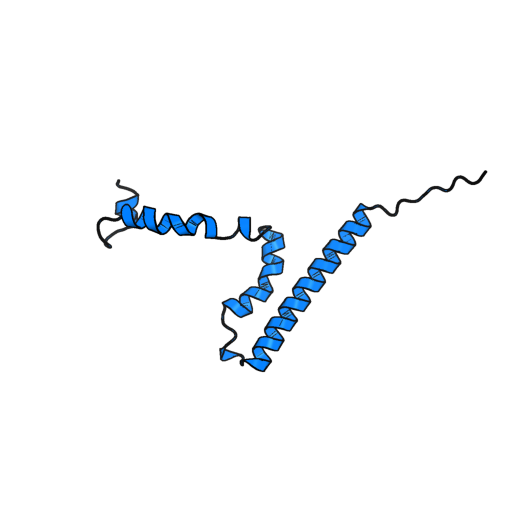1 1.00 86.88 71 CYS A O 1
ATOM 581 N N . PHE A 1 72 ? -2.820 10.922 7.944 1.00 86.56 72 PHE A N 1
ATOM 582 C CA . PHE A 1 72 ? -1.716 10.983 8.898 1.00 86.56 72 PHE A CA 1
ATOM 583 C C . PHE A 1 72 ? -1.765 12.224 9.806 1.00 86.56 72 PHE A C 1
ATOM 585 O O . PHE A 1 72 ? -1.625 12.043 11.020 1.00 86.56 72 PHE A O 1
ATOM 592 N N . PRO A 1 73 ? -2.070 13.441 9.302 1.00 85.44 73 PRO A N 1
ATOM 593 C CA . PRO A 1 73 ? -2.259 14.615 10.159 1.00 85.44 73 PRO A CA 1
ATOM 594 C C . PRO A 1 73 ? -3.350 14.399 11.219 1.00 85.44 73 PRO A C 1
ATOM 596 O O . PRO A 1 73 ? -3.230 14.857 12.352 1.00 85.44 73 PRO A O 1
ATOM 599 N N . PHE A 1 74 ? -4.380 13.613 10.889 1.00 84.88 74 PHE A N 1
ATOM 600 C CA . PHE A 1 74 ? -5.515 13.340 11.769 1.00 84.88 74 PHE A CA 1
ATOM 601 C C . PHE A 1 74 ? -5.257 12.254 12.824 1.00 84.88 74 PHE A C 1
ATOM 603 O O . PHE A 1 74 ? -6.055 12.081 13.748 1.00 84.88 74 PHE A O 1
ATOM 610 N N . LYS A 1 75 ? -4.134 11.530 12.735 1.00 84.81 75 LYS A N 1
ATOM 611 C CA . LYS A 1 75 ? -3.837 10.364 13.585 1.00 84.81 75 LYS A CA 1
ATOM 612 C C . LYS A 1 75 ? -3.880 10.690 15.081 1.00 84.81 75 LYS A C 1
ATOM 614 O O . LYS A 1 75 ? -4.392 9.896 15.873 1.00 84.81 75 LYS A O 1
ATOM 619 N N . ASN A 1 76 ? -3.373 11.859 15.470 1.00 84.69 76 ASN A N 1
ATOM 620 C CA . ASN A 1 76 ? -3.319 12.270 16.874 1.00 84.69 76 ASN A CA 1
ATOM 621 C C . ASN A 1 76 ? -4.643 12.845 17.398 1.00 84.69 76 ASN A C 1
ATOM 623 O O . ASN A 1 76 ? -4.898 12.764 18.602 1.00 84.69 76 ASN A O 1
ATOM 627 N N . HIS A 1 77 ? -5.532 13.318 16.522 1.00 87.38 77 HIS A N 1
ATOM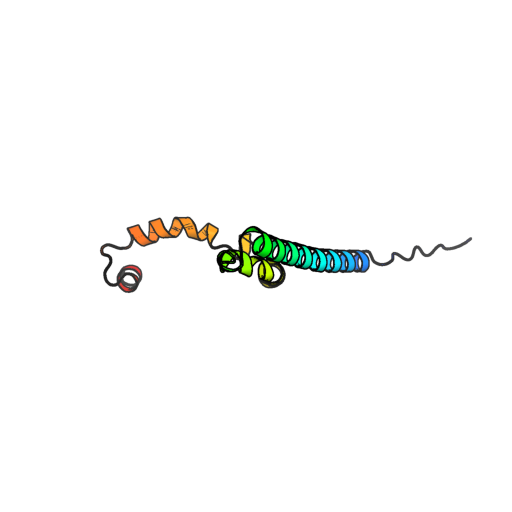 628 C CA . HIS A 1 77 ? -6.826 13.875 16.926 1.00 87.38 77 HIS A CA 1
ATOM 629 C C . HIS A 1 77 ? -7.753 12.830 17.563 1.00 87.38 77 HIS A C 1
ATOM 631 O O . HIS A 1 77 ? -8.624 13.171 18.358 1.00 87.38 77 HIS A O 1
ATOM 637 N N . MET A 1 78 ? -7.527 11.532 17.324 1.00 85.81 78 MET A N 1
ATOM 638 C CA . MET A 1 78 ? -8.257 10.462 18.014 1.00 85.81 78 MET A CA 1
ATOM 639 C C . MET A 1 78 ? -8.098 10.535 19.543 1.00 85.81 78 MET A C 1
ATOM 641 O O . MET A 1 78 ? -9.031 10.217 20.282 1.00 85.81 78 MET A O 1
ATOM 645 N N . LYS A 1 79 ? -6.931 10.964 20.040 1.00 86.62 79 LYS A N 1
ATOM 646 C CA . LYS A 1 79 ? -6.696 11.144 21.481 1.00 86.62 79 LYS A CA 1
ATOM 647 C C . LYS A 1 79 ? -7.540 12.293 22.035 1.00 86.62 79 LYS A C 1
ATOM 649 O O . LYS A 1 79 ? -8.153 12.153 23.092 1.00 86.62 79 LYS A O 1
ATOM 654 N N . GLU A 1 80 ? -7.590 13.405 21.312 1.00 87.50 80 GLU A N 1
ATOM 655 C CA . GLU A 1 80 ? -8.381 14.589 21.664 1.00 87.50 80 GLU A CA 1
ATOM 656 C C . GLU A 1 80 ? -9.878 14.259 21.684 1.00 87.50 80 GLU A C 1
ATOM 658 O O . GLU A 1 80 ? -10.551 14.503 22.686 1.00 87.50 80 GLU A O 1
ATOM 663 N N . ILE A 1 81 ? -10.370 13.589 20.635 1.00 87.56 81 ILE A N 1
ATOM 664 C CA . ILE A 1 81 ? -11.756 13.117 20.531 1.00 87.56 81 ILE A CA 1
ATOM 665 C C . ILE A 1 81 ? -12.094 12.180 21.696 1.00 87.56 81 ILE A C 1
ATOM 667 O O . ILE A 1 81 ? -13.100 12.375 22.369 1.00 87.56 81 ILE A O 1
ATOM 671 N N . LYS A 1 82 ? -11.241 11.197 22.010 1.00 87.06 82 LYS A N 1
ATOM 672 C CA . LYS A 1 82 ? -11.478 10.279 23.140 1.00 87.06 82 LYS A CA 1
ATOM 673 C C . LYS A 1 82 ? -11.490 10.980 24.495 1.00 87.06 82 LYS A C 1
ATOM 675 O O . LYS A 1 82 ? -12.236 10.566 25.371 1.00 87.06 82 LYS A O 1
ATOM 680 N N . THR A 1 83 ? -10.706 12.043 24.658 1.00 86.94 83 THR A N 1
ATOM 681 C CA . THR A 1 83 ? -10.697 12.855 25.888 1.00 86.94 83 THR A CA 1
ATOM 682 C C . THR A 1 83 ? -11.973 13.699 26.007 1.00 86.94 83 THR A C 1
ATOM 684 O O . THR A 1 83 ? -12.404 14.050 27.106 1.00 86.94 83 THR A O 1
ATOM 687 N N . ALA A 1 84 ? -12.607 14.027 24.879 1.00 85.19 84 ALA A N 1
ATOM 688 C CA . ALA A 1 84 ? -13.894 14.709 24.851 1.00 85.19 84 ALA A CA 1
ATOM 689 C C . ALA A 1 84 ? -15.078 13.810 25.241 1.00 85.19 84 ALA A C 1
ATOM 691 O O . ALA A 1 84 ? -16.078 14.311 25.756 1.00 85.19 84 ALA A O 1
ATOM 692 N N . LEU A 1 85 ? -14.950 12.499 25.038 1.00 89.12 85 LEU A N 1
ATOM 693 C CA . LEU A 1 85 ? -15.982 11.513 25.343 1.00 89.12 85 LEU A CA 1
ATOM 694 C C . LEU A 1 85 ? -15.925 11.099 26.817 1.00 89.12 85 LEU A C 1
ATOM 696 O O . LEU A 1 85 ? -14.888 10.684 27.328 1.00 89.12 85 LEU A O 1
ATOM 700 N N . ARG A 1 86 ? -17.064 11.184 27.511 1.00 84.88 86 ARG A N 1
ATOM 701 C CA . ARG A 1 86 ? -17.171 10.781 28.929 1.00 84.88 86 ARG A CA 1
ATOM 702 C C . ARG A 1 86 ? -17.550 9.308 29.086 1.00 84.88 86 ARG A C 1
ATOM 704 O O . ARG A 1 86 ? -17.140 8.666 30.047 1.00 84.88 86 ARG A O 1
ATOM 711 N N . LYS A 1 87 ? -18.365 8.791 28.164 1.00 85.44 87 LYS A N 1
ATOM 712 C CA . LYS A 1 87 ? -18.839 7.398 28.095 1.00 85.44 87 LYS A CA 1
ATOM 713 C C . LYS A 1 87 ? -18.945 6.987 26.628 1.00 85.44 87 LYS A C 1
ATOM 715 O O . LYS A 1 87 ? -19.140 7.849 25.780 1.00 85.44 87 LYS A O 1
ATOM 720 N N . SER A 1 88 ? -18.882 5.690 26.333 1.00 84.31 88 SER A N 1
ATOM 721 C CA . SER A 1 88 ? -19.023 5.165 24.962 1.00 84.31 88 SER A CA 1
ATOM 722 C C . SER A 1 88 ? -20.411 5.391 24.345 1.00 84.31 88 SER A C 1
ATOM 724 O O . SER A 1 88 ? -20.581 5.234 23.139 1.00 84.31 88 SER A O 1
ATOM 726 N N . GLU A 1 89 ? -21.407 5.766 25.149 1.00 88.94 89 GLU A N 1
ATOM 727 C CA . GLU A 1 89 ? -22.770 6.017 24.689 1.00 88.94 89 GLU A CA 1
ATOM 728 C C . GLU A 1 89 ? -22.915 7.381 24.003 1.00 88.94 89 GLU A C 1
ATOM 730 O O . GLU A 1 89 ? -22.537 8.417 24.550 1.00 88.94 89 GLU A O 1
ATOM 735 N N . LYS A 1 90 ? -23.554 7.380 22.827 1.00 87.75 90 LYS A N 1
ATOM 736 C CA . LYS A 1 90 ? -23.911 8.579 22.044 1.00 87.75 90 LYS A CA 1
ATOM 737 C C . LYS A 1 90 ? -22.727 9.543 21.802 1.00 87.75 90 LYS A C 1
ATOM 739 O O . LYS A 1 90 ? -22.843 10.736 22.092 1.00 87.75 90 LYS A O 1
ATOM 744 N N . PRO A 1 91 ? -21.603 9.074 21.225 1.00 87.94 91 PRO A N 1
ATOM 745 C CA . PRO A 1 91 ? -20.371 9.857 21.120 1.00 87.94 91 PRO A CA 1
ATOM 746 C C . PRO A 1 91 ? -20.521 11.134 20.284 1.00 87.94 91 PRO A C 1
ATOM 748 O O . PRO A 1 91 ? -19.997 12.176 20.659 1.00 87.94 91 PRO A O 1
ATOM 751 N N . LEU A 1 92 ? -21.294 11.090 19.194 1.00 87.00 92 LEU A N 1
ATOM 752 C CA . LEU A 1 92 ? -21.578 12.272 18.370 1.00 87.00 92 LEU A CA 1
ATOM 753 C C . LEU A 1 92 ? -22.337 13.348 19.157 1.00 87.00 92 LEU A C 1
ATOM 755 O O . LEU A 1 92 ? -21.987 14.520 19.094 1.00 87.00 92 LEU A O 1
ATOM 759 N N . GLN A 1 93 ? -23.338 12.949 19.947 1.00 90.69 93 GLN A N 1
ATOM 760 C CA . GLN A 1 93 ? -24.123 13.881 20.755 1.00 90.69 93 GLN A CA 1
ATOM 761 C C . GLN A 1 93 ? -23.285 14.477 21.892 1.00 90.69 93 GLN A C 1
ATOM 763 O O . GLN A 1 93 ? -23.410 15.659 22.184 1.00 90.69 93 GLN A O 1
ATOM 768 N N . GLN A 1 94 ? -22.385 13.689 22.490 1.00 87.50 94 GLN A N 1
ATOM 769 C CA . GLN A 1 94 ? -21.431 14.188 23.486 1.00 87.50 94 GLN A CA 1
ATOM 770 C C . GLN A 1 94 ? -20.434 15.197 22.903 1.00 87.50 94 GLN A C 1
ATOM 772 O O . GLN A 1 94 ? -20.016 16.109 23.611 1.00 87.50 94 GLN A O 1
ATOM 777 N N . LEU A 1 95 ? -20.042 15.026 21.637 1.00 85.88 95 LEU A N 1
ATOM 778 C CA . LEU A 1 95 ? -19.114 15.932 20.965 1.00 85.88 95 LEU A CA 1
ATOM 779 C C . LEU A 1 95 ? -19.790 17.249 20.552 1.00 85.88 95 LEU A C 1
ATOM 781 O O . LEU A 1 95 ? -19.176 18.303 20.668 1.00 85.88 95 LEU A O 1
ATOM 785 N N . ILE A 1 96 ? -21.035 17.172 20.065 1.00 85.81 96 ILE A N 1
ATOM 786 C CA . ILE A 1 96 ? -21.798 18.313 19.530 1.00 85.81 96 ILE A CA 1
ATOM 787 C C . ILE A 1 96 ? -22.449 19.142 20.647 1.00 85.81 96 ILE A C 1
ATOM 789 O O . ILE A 1 96 ? -22.448 20.364 20.573 1.00 85.81 96 ILE A O 1
ATOM 793 N N . CYS A 1 97 ? -23.016 18.503 21.675 1.00 69.44 97 CYS A N 1
ATOM 794 C CA . CYS A 1 97 ? -23.737 19.176 22.766 1.00 69.44 97 CYS A CA 1
ATOM 795 C C . CYS A 1 97 ? -22.819 19.587 23.931 1.00 69.44 97 CYS A C 1
ATOM 797 O O . CYS A 1 97 ? -23.243 19.529 25.089 1.00 69.44 97 CYS A O 1
ATOM 799 N N . ARG A 1 98 ? -21.558 19.918 23.641 1.00 57.12 98 ARG A N 1
ATOM 800 C CA . ARG A 1 98 ? -20.572 20.309 24.650 1.00 57.12 98 ARG A CA 1
ATOM 801 C C . ARG A 1 98 ? -20.588 21.805 24.924 1.00 57.12 98 ARG A C 1
ATOM 803 O O . ARG A 1 98 ? -20.795 22.572 23.961 1.00 57.12 98 ARG A O 1
#

Secondary structure (DSSP, 8-state):
----------HHHHHHHHHHHHHHHHHHHHHHHHHHHHHHH-GGG--HHHHHTTTHHHHHHHH-SHHHH-STGGGGHHHHHHHH-SSSSSHHHHHH--

pLDDT: mean 84.0, std 14.16, range [33.38, 98.0]

Sequence (98 aa):
MIKIKNDILSTDCLIQYTELYINCLQKKLLEYFVMTFDKIYGSFNVSHNIHGLLHIASDYNHYGPLDQCSCFPFKNHMKEIKTALRKSEKPLQQLICR